Protein AF-A0A8W8N7Y6-F1 (afdb_monomer)

Solvent-accessible surface area (backbone atoms only — not comparable to full-atom values): 4989 Å² total; per-residue (Å²): 115,102,81,77,86,85,85,88,80,85,90,76,86,81,88,88,72,91,76,83,85,59,96,87,71,80,84,91,82,86,84,77,66,87,86,51,100,74,75,78,76,38,76,57,50,92,78,74,48,67,45,83,86,79,91,82,88,82,84,82,81,136

Organism: Magallana gigas (NCBI:txid29159)

Structure (mmCIF, N/CA/C/O backbone):
data_AF-A0A8W8N7Y6-F1
#
_entry.id   AF-A0A8W8N7Y6-F1
#
loop_
_atom_site.group_PDB
_atom_site.id
_atom_site.type_symbol
_atom_site.label_atom_id
_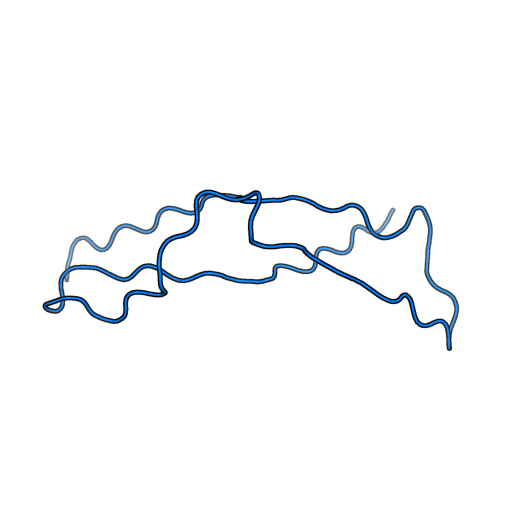atom_site.label_alt_id
_atom_site.label_comp_id
_atom_site.label_asym_id
_atom_site.label_entity_id
_atom_site.l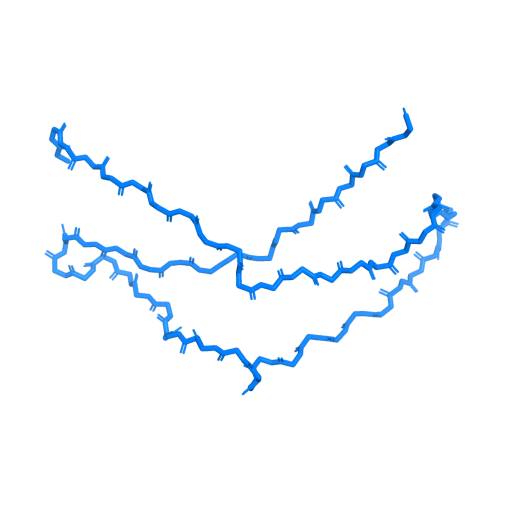abel_seq_id
_atom_site.pdbx_PDB_ins_code
_atom_site.Cartn_x
_atom_site.Cartn_y
_atom_site.Cartn_z
_atom_site.occupancy
_atom_site.B_iso_or_equiv
_atom_site.auth_seq_id
_atom_site.auth_comp_id
_atom_site.auth_asym_id
_atom_site.auth_atom_id
_atom_site.pdbx_PDB_model_num
ATOM 1 N N . GLY A 1 1 ? -12.896 16.723 17.051 1.00 53.97 1 GLY A N 1
ATOM 2 C CA . GLY A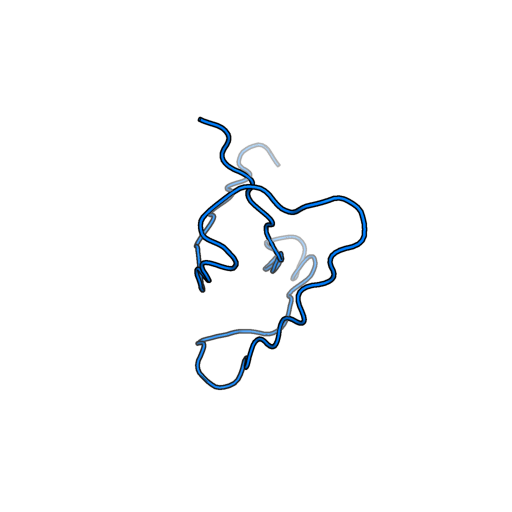 1 1 ? -12.929 17.455 18.339 1.00 53.97 1 GLY A CA 1
ATOM 3 C C . GLY A 1 1 ? -11.599 18.160 18.542 1.00 53.97 1 GLY A C 1
ATOM 4 O O . GLY A 1 1 ? -10.703 17.876 17.755 1.00 53.97 1 GLY A O 1
ATOM 5 N N . PRO A 1 2 ? -11.449 19.044 19.542 1.00 61.22 2 PRO A N 1
ATOM 6 C CA . PRO A 1 2 ? -10.286 19.932 19.677 1.00 61.22 2 PRO A CA 1
ATOM 7 C C . PRO A 1 2 ? -8.901 19.261 19.697 1.00 61.2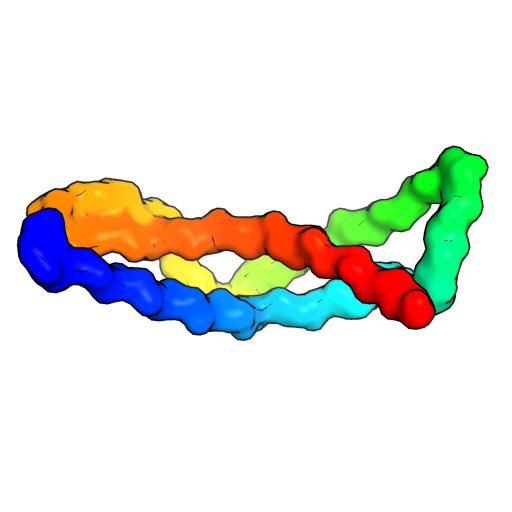2 2 PRO A C 1
ATOM 9 O O . PRO A 1 2 ? -7.925 19.957 19.483 1.00 61.22 2 PRO A O 1
ATOM 12 N N . ASN A 1 3 ? -8.804 17.935 19.861 1.00 80.81 3 ASN A N 1
ATOM 13 C CA . ASN A 1 3 ? -7.556 17.179 19.746 1.00 80.81 3 ASN A CA 1
ATOM 14 C C . ASN A 1 3 ? -7.764 15.941 18.854 1.00 80.81 3 ASN A C 1
ATOM 16 O O . ASN A 1 3 ? -8.190 14.892 19.333 1.00 80.81 3 ASN A O 1
AT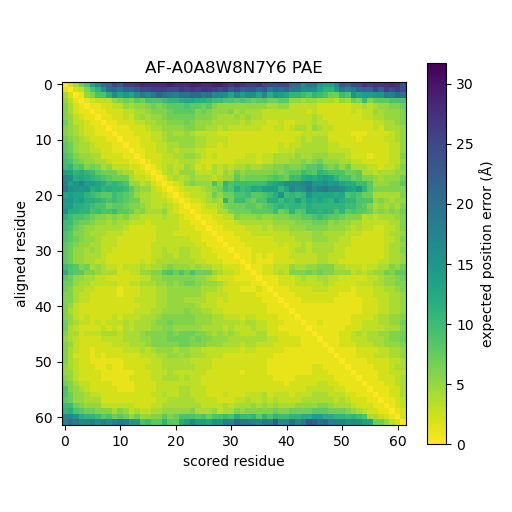OM 20 N N . THR A 1 4 ? -7.533 16.072 17.545 1.00 86.31 4 THR A N 1
ATOM 21 C CA . THR A 1 4 ? -7.468 14.923 16.621 1.00 86.31 4 THR A CA 1
ATOM 22 C C . THR A 1 4 ? -5.997 14.623 16.367 1.00 86.31 4 THR A C 1
ATOM 24 O O . THR A 1 4 ? -5.275 15.512 15.926 1.00 86.31 4 THR A O 1
ATOM 27 N N . TYR A 1 5 ? -5.559 13.400 16.655 1.00 92.94 5 TYR A N 1
ATOM 28 C CA . TYR A 1 5 ? -4.181 12.957 16.443 1.00 92.94 5 TYR A CA 1
ATOM 29 C C . TYR A 1 5 ? -4.129 12.049 15.217 1.00 92.94 5 TYR A C 1
ATOM 31 O O . TYR A 1 5 ? -5.004 11.202 15.045 1.00 92.94 5 TYR A O 1
ATOM 39 N N . ASN A 1 6 ? -3.119 12.243 14.370 1.00 94.31 6 ASN A N 1
ATOM 40 C CA . ASN A 1 6 ? -2.847 11.378 13.229 1.00 94.31 6 ASN A CA 1
ATOM 41 C C . ASN A 1 6 ? -1.444 10.801 13.396 1.00 94.31 6 ASN A C 1
ATOM 43 O O . ASN A 1 6 ? -0.497 11.556 13.613 1.00 94.31 6 ASN A O 1
ATOM 47 N N . GLU A 1 7 ? -1.329 9.486 13.273 1.00 95.62 7 GLU A N 1
ATOM 48 C CA . GLU A 1 7 ? -0.065 8.761 13.284 1.00 95.62 7 GLU A CA 1
ATOM 49 C C . GLU A 1 7 ? 0.043 7.983 11.974 1.00 95.62 7 GLU A C 1
ATOM 51 O O . GLU A 1 7 ? -0.926 7.360 11.537 1.00 95.62 7 GLU A O 1
ATOM 56 N N . ASN A 1 8 ? 1.202 8.078 11.326 1.00 95.88 8 ASN A N 1
ATOM 57 C CA . ASN A 1 8 ? 1.472 7.416 10.058 1.00 95.88 8 ASN A CA 1
ATOM 58 C C . ASN A 1 8 ? 2.641 6.455 10.247 1.00 95.88 8 ASN A C 1
ATOM 60 O O . ASN A 1 8 ? 3.712 6.864 10.694 1.00 95.88 8 ASN A O 1
ATOM 64 N N . GLU A 1 9 ? 2.449 5.211 9.830 1.00 96.31 9 GLU A N 1
ATOM 65 C CA . GLU A 1 9 ? 3.470 4.170 9.847 1.00 96.31 9 GLU A CA 1
ATOM 66 C C . GLU A 1 9 ? 3.650 3.604 8.435 1.00 96.31 9 GLU A C 1
ATOM 68 O O . GLU A 1 9 ? 2.679 3.358 7.714 1.00 96.31 9 GLU A O 1
ATOM 73 N N . THR A 1 10 ? 4.903 3.403 8.021 1.00 96.50 10 THR A N 1
ATOM 74 C CA . THR A 1 10 ? 5.211 2.746 6.745 1.00 96.50 10 THR A CA 1
ATOM 75 C C . THR A 1 10 ? 5.335 1.245 6.971 1.00 96.50 10 THR A C 1
ATOM 77 O O . THR A 1 10 ? 6.369 0.777 7.431 1.00 96.50 10 THR A O 1
ATOM 80 N N . ILE A 1 11 ? 4.293 0.493 6.608 1.00 95.69 11 ILE A N 1
ATOM 81 C CA . ILE A 1 11 ? 4.257 -0.972 6.772 1.00 95.69 11 ILE A CA 1
ATOM 82 C C . ILE A 1 11 ? 5.245 -1.682 5.836 1.00 95.69 11 ILE A C 1
ATOM 84 O O . ILE A 1 11 ? 5.850 -2.689 6.191 1.00 95.69 11 ILE A O 1
ATOM 88 N N . ALA A 1 12 ? 5.396 -1.170 4.614 1.00 94.81 12 ALA A N 1
ATOM 89 C CA . ALA A 1 12 ? 6.269 -1.747 3.605 1.00 94.81 12 ALA A CA 1
ATOM 90 C C . ALA A 1 12 ? 6.750 -0.682 2.621 1.00 94.81 12 ALA A C 1
ATOM 92 O O . ALA A 1 12 ? 5.996 0.225 2.261 1.00 94.81 12 ALA A O 1
ATOM 93 N N . LYS A 1 13 ? 7.982 -0.843 2.134 1.00 94.69 13 LYS A N 1
ATOM 94 C CA . LYS A 1 13 ? 8.537 -0.076 1.017 1.00 94.69 13 LYS A CA 1
ATOM 95 C C . LYS A 1 13 ? 9.020 -1.052 -0.050 1.00 94.69 13 LYS A C 1
ATOM 97 O O . LYS A 1 13 ? 9.769 -1.975 0.255 1.00 94.69 13 LYS A O 1
ATOM 102 N N . TYR A 1 14 ? 8.599 -0.821 -1.287 1.00 92.56 14 TYR A N 1
ATOM 103 C CA . TYR A 1 14 ? 9.038 -1.580 -2.450 1.00 92.56 14 TYR A CA 1
ATOM 104 C C . TYR A 1 14 ? 9.633 -0.621 -3.470 1.00 92.56 14 TYR A C 1
ATOM 106 O O . TYR A 1 14 ? 8.978 0.339 -3.875 1.00 92.56 14 TYR A O 1
ATOM 114 N N . GLU A 1 15 ? 10.871 -0.880 -3.868 1.00 91.75 15 GLU A N 1
ATOM 115 C CA . GLU A 1 15 ? 11.542 -0.133 -4.928 1.00 91.75 15 GLU A CA 1
ATOM 116 C C . GLU A 1 15 ? 11.197 -0.802 -6.257 1.00 91.75 15 GLU A C 1
ATOM 118 O O . GLU A 1 15 ? 11.442 -1.992 -6.449 1.00 91.75 15 GLU A O 1
ATOM 123 N N . ILE A 1 16 ? 10.504 -0.058 -7.121 1.00 88.50 16 ILE A N 1
ATOM 124 C CA . ILE A 1 16 ? 9.887 -0.607 -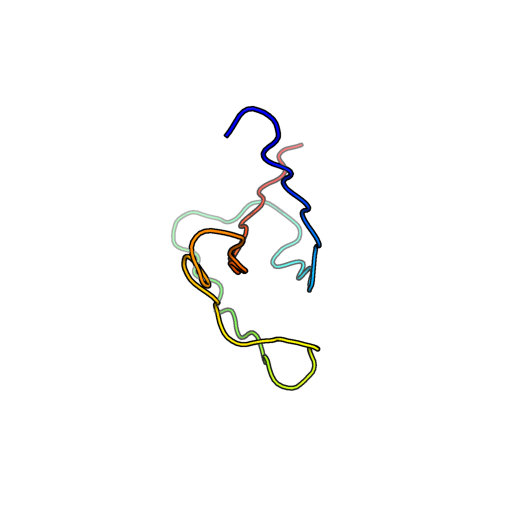8.336 1.00 88.50 16 ILE A CA 1
ATOM 125 C C . ILE A 1 16 ? 10.860 -0.558 -9.516 1.00 88.50 16 ILE A C 1
ATOM 127 O O . ILE A 1 16 ? 10.885 -1.484 -10.322 1.00 88.50 16 ILE A O 1
ATOM 131 N N . MET A 1 17 ? 11.637 0.518 -9.638 1.00 86.12 17 MET A N 1
ATOM 132 C CA . MET A 1 17 ? 12.500 0.771 -10.788 1.00 86.12 17 MET A CA 1
ATOM 133 C C . MET A 1 17 ? 13.644 1.708 -10.397 1.00 86.12 17 MET A C 1
ATOM 135 O O . MET A 1 17 ? 13.432 2.631 -9.611 1.00 86.12 17 MET A O 1
ATOM 139 N N . ASP A 1 18 ? 14.819 1.460 -10.973 1.00 82.62 18 ASP A N 1
ATOM 140 C CA . ASP A 1 18 ? 15.972 2.359 -10.957 1.00 82.62 18 ASP A CA 1
ATOM 141 C C . ASP A 1 18 ? 16.090 2.991 -12.356 1.00 82.62 18 ASP A C 1
ATOM 143 O O . ASP A 1 18 ? 16.341 2.284 -13.336 1.00 82.62 18 ASP A O 1
ATOM 147 N N . GLY A 1 19 ? 15.785 4.287 -12.470 1.00 82.69 19 GLY A N 1
ATOM 148 C CA . GLY A 1 19 ? 15.725 5.032 -13.736 1.00 82.69 19 GLY A CA 1
ATOM 149 C C . GLY A 1 19 ? 14.321 5.477 -14.172 1.00 82.69 19 GLY A C 1
ATOM 150 O O . GLY A 1 19 ? 13.309 5.127 -13.566 1.00 82.69 19 GLY A O 1
ATOM 151 N N . ALA A 1 20 ? 14.257 6.295 -15.228 1.00 83.31 20 ALA A N 1
ATOM 152 C CA . ALA A 1 20 ? 13.005 6.848 -15.743 1.00 83.31 20 ALA A CA 1
ATOM 153 C C . ALA A 1 20 ? 12.274 5.845 -16.661 1.00 83.31 20 ALA A C 1
ATOM 155 O O . ALA A 1 20 ? 12.903 5.286 -17.563 1.00 83.31 20 ALA A O 1
ATOM 156 N N . PRO A 1 21 ? 10.950 5.655 -16.501 1.00 85.75 21 PRO A N 1
ATOM 157 C CA . PRO A 1 21 ? 10.188 4.791 -17.397 1.00 85.75 21 PRO A CA 1
ATOM 158 C C . PRO A 1 21 ? 10.120 5.411 -18.792 1.00 85.75 21 PRO A C 1
ATOM 160 O O . PRO A 1 21 ? 9.912 6.626 -18.922 1.00 85.75 21 PRO A O 1
ATOM 163 N N . VAL A 1 22 ? 10.194 4.594 -19.845 1.00 89.25 22 VAL A N 1
ATOM 164 C CA . VAL A 1 22 ? 9.911 5.091 -21.199 1.00 89.25 22 VAL A CA 1
ATOM 165 C C . VAL A 1 22 ? 8.425 5.000 -21.529 1.00 89.25 22 VAL A C 1
ATOM 167 O O . VAL A 1 22 ? 7.655 4.199 -20.990 1.00 89.25 22 VAL A O 1
ATOM 170 N N . ARG A 1 23 ? 7.981 5.870 -22.440 1.00 90.25 23 ARG A N 1
ATOM 171 C CA . ARG A 1 23 ? 6.573 5.946 -22.831 1.00 90.25 23 ARG A CA 1
ATOM 172 C C . ARG A 1 23 ? 6.102 4.601 -23.386 1.00 90.25 23 ARG A C 1
ATOM 174 O O . ARG A 1 23 ? 6.582 4.153 -24.421 1.00 90.25 23 ARG A O 1
ATOM 181 N N . GLY A 1 24 ? 5.086 4.033 -22.745 1.00 92.50 24 GLY A N 1
ATOM 182 C CA . GLY A 1 24 ? 4.472 2.769 -23.154 1.00 92.50 24 GLY A CA 1
ATOM 183 C C . GLY A 1 24 ? 4.947 1.552 -22.362 1.00 92.50 24 GLY A C 1
ATOM 184 O O . GLY A 1 24 ? 4.398 0.472 -22.567 1.00 92.50 24 GLY A O 1
ATOM 185 N N . GLU A 1 25 ? 5.900 1.707 -21.441 1.00 91.31 25 GLU A N 1
ATOM 186 C CA . GLU A 1 25 ? 6.266 0.632 -20.519 1.00 91.31 25 GLU A CA 1
ATOM 187 C C . GLU A 1 25 ? 5.176 0.373 -19.475 1.00 91.31 25 GLU A C 1
ATOM 189 O O . GLU A 1 25 ? 4.482 1.279 -19.008 1.00 91.31 25 GLU A O 1
ATOM 194 N N . SER A 1 26 ? 5.032 -0.897 -19.099 1.00 91.25 26 SER A N 1
ATOM 195 C CA . SER A 1 26 ? 4.139 -1.345 -18.037 1.00 91.25 26 SER A CA 1
ATOM 196 C C . SER A 1 26 ? 4.892 -2.319 -17.143 1.00 91.25 26 SER A C 1
ATOM 198 O O . SER A 1 26 ? 5.350 -3.364 -17.603 1.00 91.25 26 SER A O 1
ATOM 200 N N . ILE A 1 27 ? 5.027 -1.965 -15.865 1.00 90.88 27 ILE A N 1
ATOM 201 C CA . ILE A 1 27 ? 5.732 -2.776 -14.873 1.00 90.88 27 ILE A CA 1
ATOM 202 C C . ILE A 1 27 ? 4.683 -3.494 -14.014 1.00 90.88 27 ILE A C 1
ATOM 204 O O . ILE A 1 27 ? 3.918 -2.831 -13.308 1.00 90.88 27 ILE A O 1
ATOM 208 N N . PRO A 1 28 ? 4.600 -4.836 -14.056 1.00 94.19 28 PRO A N 1
ATOM 209 C CA . PRO A 1 28 ? 3.679 -5.579 -13.208 1.00 94.19 28 PRO A CA 1
ATOM 210 C C . PRO A 1 28 ? 4.165 -5.585 -11.753 1.00 94.19 28 PRO A C 1
ATOM 212 O O . PRO A 1 28 ? 5.311 -5.925 -11.470 1.00 94.19 28 PRO A O 1
ATOM 215 N N . ILE A 1 29 ? 3.268 -5.271 -10.815 1.00 93.25 29 ILE A N 1
ATOM 216 C CA . ILE A 1 29 ? 3.562 -5.236 -9.375 1.00 93.25 29 ILE A CA 1
ATOM 217 C C . ILE A 1 29 ? 2.729 -6.302 -8.660 1.00 93.25 29 ILE A C 1
ATOM 219 O O . ILE A 1 29 ? 1.524 -6.427 -8.889 1.00 93.25 29 ILE A O 1
ATOM 223 N N . ARG A 1 30 ? 3.362 -7.058 -7.757 1.00 94.94 30 ARG A N 1
ATOM 224 C CA . ARG A 1 30 ? 2.689 -8.012 -6.867 1.00 94.94 30 ARG A CA 1
ATOM 225 C C . ARG A 1 30 ? 3.153 -7.798 -5.430 1.00 94.94 30 ARG A C 1
ATOM 227 O O . ARG A 1 30 ? 4.331 -7.959 -5.136 1.00 94.94 30 ARG A O 1
ATOM 234 N N . LEU A 1 31 ? 2.209 -7.489 -4.543 1.00 94.12 31 LEU A N 1
ATOM 235 C CA . LEU A 1 31 ? 2.446 -7.280 -3.114 1.00 94.12 31 LEU A CA 1
ATOM 236 C C . LEU A 1 31 ? 1.753 -8.399 -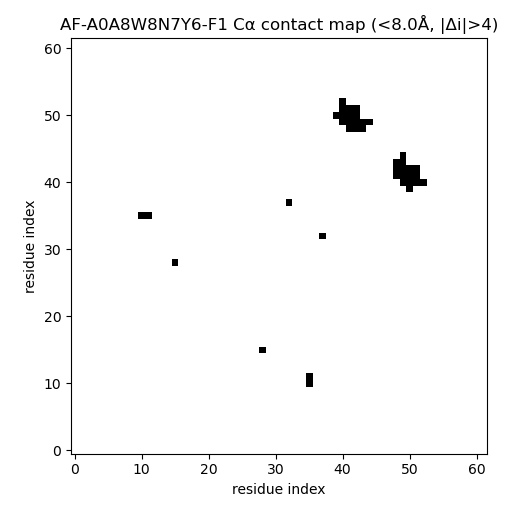2.332 1.00 94.12 31 LEU A C 1
ATOM 238 O O . LEU A 1 31 ? 0.538 -8.569 -2.438 1.00 94.12 31 LEU A O 1
ATOM 242 N N . PHE A 1 32 ? 2.512 -9.180 -1.568 1.00 95.31 32 PHE A N 1
ATOM 243 C CA . PHE A 1 32 ? 1.963 -10.256 -0.741 1.00 95.31 32 PHE A CA 1
ATOM 244 C C . PHE A 1 32 ? 1.705 -9.742 0.674 1.00 95.31 32 PHE A C 1
ATOM 246 O O . PHE A 1 32 ? 2.637 -9.389 1.386 1.00 95.31 32 PHE A O 1
ATOM 253 N N . LEU A 1 33 ? 0.438 -9.719 1.090 1.00 95.94 33 LEU A N 1
ATOM 254 C CA . LEU A 1 33 ? 0.041 -9.125 2.371 1.00 95.94 33 LEU A CA 1
ATOM 255 C C . LEU A 1 33 ? 0.277 -10.034 3.586 1.00 95.94 33 LEU A C 1
ATOM 257 O O . LEU A 1 33 ? 0.321 -9.551 4.709 1.00 95.94 33 LEU A O 1
ATOM 261 N N . SER A 1 34 ? 0.442 -11.341 3.374 1.00 95.06 34 SER A N 1
ATOM 262 C CA . SER A 1 34 ? 0.551 -12.336 4.450 1.00 95.06 34 SER A CA 1
ATOM 263 C C . SER A 1 34 ? 1.810 -12.207 5.309 1.00 95.06 34 SER A C 1
ATOM 265 O O . SER A 1 34 ? 1.860 -12.794 6.382 1.00 95.06 34 SER A O 1
ATOM 267 N N . GLY A 1 35 ? 2.834 -11.495 4.829 1.00 92.88 35 GLY A N 1
ATOM 268 C CA . GLY A 1 35 ? 4.071 -11.248 5.574 1.00 92.88 35 GLY A CA 1
ATOM 269 C C . GLY A 1 35 ? 4.037 -9.997 6.455 1.00 92.88 35 GLY A C 1
ATOM 270 O O . GLY A 1 35 ? 5.029 -9.720 7.119 1.00 92.88 35 GLY A O 1
ATOM 271 N N . TYR A 1 36 ? 2.937 -9.239 6.444 1.00 95.00 36 TYR A N 1
ATOM 272 C CA . TYR A 1 36 ? 2.804 -7.986 7.184 1.00 95.00 36 TYR A CA 1
ATOM 273 C C . TYR A 1 36 ? 1.841 -8.129 8.358 1.00 95.00 36 TYR A C 1
ATOM 275 O O . TYR A 1 36 ? 0.795 -8.772 8.245 1.00 95.00 36 TYR A O 1
ATOM 283 N N . GLU A 1 37 ? 2.162 -7.465 9.467 1.00 95.00 37 GLU A N 1
ATOM 284 C CA . GLU A 1 37 ? 1.278 -7.343 10.628 1.00 95.00 37 GLU A CA 1
ATOM 285 C C . GLU A 1 37 ? 0.160 -6.333 10.338 1.00 95.00 37 GLU A C 1
ATOM 287 O O . GLU A 1 37 ? 0.163 -5.185 10.777 1.00 95.00 37 GLU A O 1
ATOM 292 N N . LEU A 1 38 ? -0.801 -6.755 9.518 1.00 96.69 38 LEU A N 1
ATOM 293 C CA . LEU A 1 38 ? -1.948 -5.940 9.139 1.00 96.69 38 LEU A CA 1
ATOM 294 C C . LEU A 1 38 ? -3.146 -6.222 10.037 1.00 96.69 38 LEU A C 1
ATOM 296 O O . LEU A 1 38 ? -3.428 -7.356 10.425 1.00 96.69 38 LEU A O 1
ATOM 300 N N . THR A 1 39 ? -3.922 -5.174 10.273 1.00 97.12 39 THR A N 1
ATOM 301 C CA . THR A 1 39 ? -5.265 -5.272 10.837 1.00 97.12 39 THR A CA 1
ATOM 302 C C . THR A 1 39 ? -6.295 -4.958 9.750 1.00 97.12 39 THR A C 1
ATOM 304 O O . THR A 1 39 ? -5.952 -4.385 8.710 1.00 97.12 39 THR A O 1
ATOM 307 N N . PRO A 1 40 ? -7.575 -5.317 9.934 1.00 98.00 40 PRO A N 1
ATOM 308 C CA . PRO A 1 40 ? -8.623 -4.838 9.046 1.00 98.00 40 PRO A CA 1
ATOM 309 C C . PRO A 1 40 ? -8.692 -3.307 9.047 1.00 98.00 40 PRO A C 1
ATOM 311 O O . PRO A 1 40 ? -8.408 -2.657 10.050 1.00 98.00 40 PRO A O 1
ATOM 314 N N . THR A 1 41 ? -9.151 -2.717 7.944 1.00 98.25 41 THR A N 1
ATOM 315 C CA . THR A 1 41 ? -9.489 -1.287 7.941 1.00 98.25 41 THR A CA 1
ATOM 316 C C . THR A 1 41 ? -10.606 -1.033 8.951 1.00 98.25 41 THR A C 1
ATOM 318 O O . THR A 1 41 ? -11.667 -1.657 8.887 1.00 98.25 41 THR A O 1
ATOM 321 N N . MET A 1 42 ? -10.380 -0.099 9.870 1.00 98.38 42 MET A N 1
ATOM 322 C CA . MET A 1 42 ? -11.326 0.251 10.924 1.00 98.38 42 MET A CA 1
ATOM 323 C C . MET A 1 42 ? -11.873 1.644 10.649 1.00 98.38 42 MET A C 1
ATOM 325 O O . MET A 1 42 ? -11.123 2.618 10.650 1.00 98.38 42 MET A O 1
ATOM 329 N N . ARG A 1 43 ? -13.177 1.751 10.398 1.00 97.75 43 ARG A N 1
ATOM 330 C CA . ARG A 1 43 ? -13.820 3.025 10.067 1.00 97.75 43 ARG A CA 1
ATOM 331 C C . ARG A 1 43 ? -14.662 3.526 11.230 1.00 97.75 43 ARG A C 1
ATOM 333 O O . ARG A 1 43 ? -15.594 2.844 11.645 1.00 97.75 43 ARG A O 1
ATOM 340 N N . ASP A 1 44 ? -14.355 4.736 11.691 1.00 96.19 44 ASP A N 1
ATOM 341 C CA . ASP A 1 44 ? -15.149 5.507 12.653 1.00 96.19 44 ASP A CA 1
ATOM 342 C C . ASP A 1 44 ? -15.556 4.703 13.903 1.00 96.19 44 ASP A C 1
ATOM 344 O O . ASP A 1 44 ? -16.689 4.800 14.386 1.00 96.19 44 ASP A O 1
ATOM 348 N N . ILE A 1 45 ? -14.629 3.907 14.450 1.00 97.38 45 ILE A N 1
ATOM 349 C CA . ILE A 1 45 ? -14.900 2.994 15.565 1.00 97.38 45 ILE A CA 1
ATOM 350 C C . ILE A 1 45 ? -15.367 3.795 16.773 1.00 97.38 45 ILE A C 1
ATOM 352 O O . ILE A 1 45 ? -14.603 4.542 17.389 1.00 97.38 45 ILE A O 1
ATOM 356 N N . ASN A 1 46 ? -16.660 3.661 17.080 1.00 96.56 46 ASN A N 1
ATOM 357 C CA . ASN A 1 46 ? -17.352 4.418 18.120 1.00 96.56 46 ASN A CA 1
ATOM 358 C C . ASN A 1 46 ? -17.091 5.941 18.048 1.00 96.56 46 ASN A C 1
ATOM 360 O O . ASN A 1 46 ? -17.055 6.615 19.076 1.00 96.56 46 ASN A O 1
ATOM 364 N N . LYS A 1 47 ? -16.846 6.482 16.844 1.00 94.19 47 LYS A N 1
ATOM 365 C CA . LYS A 1 47 ? -16.447 7.886 16.613 1.00 94.19 47 LYS A CA 1
ATOM 366 C C . LYS A 1 47 ? -15.180 8.323 17.377 1.00 94.19 47 LYS A C 1
ATOM 368 O O . LYS A 1 47 ? -15.000 9.513 17.629 1.00 94.19 47 LYS A O 1
ATOM 373 N N . LYS A 1 48 ? -14.318 7.375 17.764 1.00 94.81 48 LYS A N 1
ATOM 374 C CA . LYS A 1 48 ? -13.082 7.631 18.522 1.00 94.81 48 LYS A CA 1
ATOM 375 C C . LYS A 1 48 ? -11.835 7.576 17.650 1.00 94.81 48 LYS A C 1
ATOM 377 O O . LYS A 1 48 ? -10.967 8.424 17.808 1.00 94.81 48 LYS A O 1
ATOM 382 N N . PHE A 1 49 ? -11.743 6.595 16.754 1.00 96.50 49 PHE A N 1
ATOM 383 C CA . PHE A 1 49 ? -10.569 6.417 15.899 1.00 96.50 49 PHE A CA 1
ATOM 384 C C . PHE A 1 49 ? -10.918 5.722 14.579 1.00 96.50 49 PHE A C 1
ATOM 386 O O . PHE A 1 49 ? -12.007 5.167 14.415 1.00 96.50 49 PHE A O 1
ATOM 393 N N . SER A 1 50 ? -9.971 5.756 13.644 1.00 97.44 50 SER A N 1
ATOM 394 C CA . SER A 1 50 ? -9.982 4.971 12.410 1.00 97.44 50 SER A CA 1
ATOM 395 C C . SER A 1 50 ? -8.579 4.433 12.131 1.00 97.44 50 SER A C 1
ATOM 397 O O . SER A 1 50 ? -7.602 5.104 12.447 1.00 97.44 50 SER A O 1
ATOM 399 N N . VAL A 1 51 ? -8.490 3.264 11.500 1.00 97.94 51 VAL A N 1
ATOM 400 C CA . VAL A 1 51 ? -7.250 2.682 10.964 1.00 97.94 51 VAL A CA 1
ATOM 401 C C . VAL A 1 51 ? -7.432 2.548 9.459 1.00 97.94 51 VAL A C 1
ATOM 403 O O . VAL A 1 51 ? -8.383 1.903 9.008 1.00 97.94 51 VAL A O 1
ATOM 406 N N . ARG A 1 52 ? -6.567 3.196 8.675 1.00 97.94 52 ARG A N 1
ATOM 407 C CA . ARG A 1 52 ? -6.660 3.255 7.209 1.00 97.94 52 ARG A CA 1
ATOM 408 C C . ARG A 1 52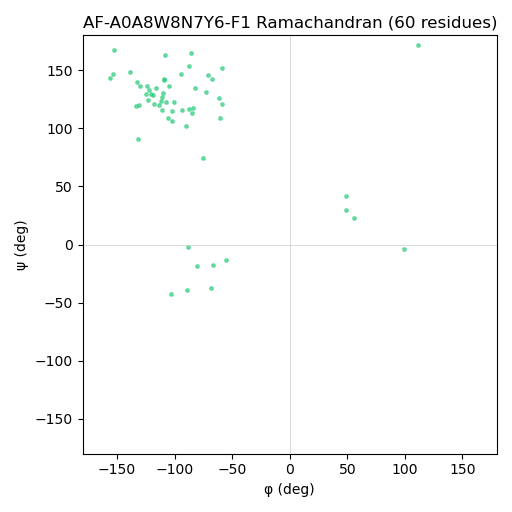 ? -5.312 2.888 6.605 1.00 97.94 52 ARG A C 1
ATOM 410 O O . ARG A 1 52 ? -4.289 3.382 7.058 1.00 97.94 52 ARG A O 1
ATOM 417 N N . TYR A 1 53 ? -5.344 2.069 5.562 1.00 97.88 53 TYR A N 1
ATOM 418 C CA . TYR A 1 53 ? -4.163 1.666 4.807 1.00 97.88 53 TYR A CA 1
ATOM 419 C C . TYR A 1 53 ? -4.185 2.326 3.430 1.00 97.88 53 TYR A C 1
ATOM 421 O O . TYR A 1 53 ? -5.246 2.447 2.813 1.00 97.88 53 TYR A O 1
ATOM 429 N N . TYR A 1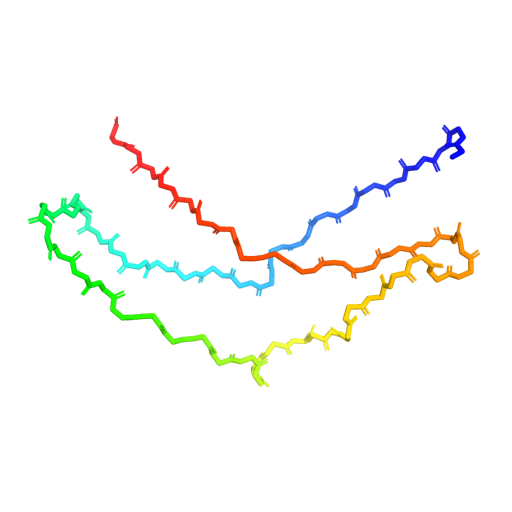 54 ? -3.016 2.744 2.951 1.00 97.12 54 TYR A N 1
ATOM 430 C CA . TYR A 1 54 ? -2.855 3.396 1.656 1.00 97.12 54 TYR A CA 1
ATOM 431 C C . TYR A 1 54 ? -1.695 2.760 0.898 1.00 97.12 54 TYR A C 1
ATOM 433 O O . TYR A 1 54 ? -0.650 2.474 1.478 1.00 97.12 54 TYR A O 1
ATOM 441 N N . LEU A 1 55 ? -1.871 2.582 -0.411 1.00 96.31 55 LEU A N 1
ATOM 442 C CA . LEU A 1 55 ? -0.750 2.383 -1.320 1.00 96.31 55 LEU A CA 1
ATOM 443 C C . LEU A 1 55 ? -0.230 3.767 -1.703 1.00 96.31 55 LEU A C 1
ATOM 445 O O . LEU A 1 55 ? -0.943 4.536 -2.346 1.00 96.31 55 LEU A O 1
ATOM 449 N N . ASN A 1 56 ? 0.985 4.088 -1.268 1.00 95.75 56 ASN A N 1
ATOM 450 C CA . ASN A 1 56 ? 1.617 5.370 -1.543 1.00 95.75 56 ASN A CA 1
ATOM 451 C C . ASN A 1 56 ? 2.649 5.207 -2.666 1.00 95.75 56 ASN A C 1
ATOM 453 O O . ASN A 1 56 ? 3.711 4.628 -2.443 1.00 95.75 56 ASN A O 1
ATOM 457 N N . LEU A 1 57 ? 2.327 5.691 -3.868 1.00 92.81 57 LEU A N 1
ATOM 458 C CA . LEU A 1 57 ? 3.271 5.724 -4.985 1.00 92.81 57 LEU A CA 1
ATOM 459 C C . LEU A 1 57 ? 4.129 6.983 -4.869 1.00 92.81 57 LEU A C 1
ATOM 461 O O . LEU A 1 57 ? 3.613 8.096 -4.944 1.00 92.81 57 LEU A O 1
ATOM 465 N N . VAL A 1 58 ? 5.434 6.795 -4.708 1.00 92.50 58 VAL A N 1
ATOM 466 C CA . VAL A 1 58 ? 6.406 7.885 -4.637 1.00 92.50 58 VAL A CA 1
ATOM 467 C C . VAL A 1 58 ? 7.261 7.847 -5.894 1.00 92.50 58 VAL A C 1
ATOM 469 O O . VAL A 1 58 ? 7.823 6.805 -6.223 1.00 92.50 58 VAL A O 1
ATOM 472 N N . LEU A 1 59 ? 7.343 8.985 -6.579 1.00 88.44 59 LEU A N 1
ATOM 473 C CA . LEU A 1 59 ? 8.271 9.217 -7.676 1.00 88.44 59 LEU A CA 1
ATOM 474 C C . LEU A 1 59 ? 9.304 10.227 -7.188 1.00 88.44 59 LEU A C 1
ATOM 476 O O . LEU A 1 59 ? 8.936 11.257 -6.620 1.00 88.44 59 LEU A O 1
ATOM 480 N N . VAL A 1 60 ? 10.574 9.904 -7.379 1.00 86.62 60 VAL A N 1
ATOM 481 C CA . VAL A 1 60 ? 11.695 10.795 -7.086 1.00 86.62 60 VAL A CA 1
ATOM 482 C C . VAL A 1 60 ? 12.306 11.153 -8.434 1.00 86.62 60 VAL A C 1
ATOM 484 O O . VAL A 1 60 ? 12.608 10.252 -9.212 1.00 86.62 60 VAL A O 1
ATOM 487 N N . ASP A 1 61 ? 12.381 12.448 -8.721 1.00 81.00 61 ASP A N 1
ATOM 488 C CA . ASP A 1 61 ? 13.150 12.982 -9.849 1.00 81.00 61 ASP A CA 1
ATOM 489 C C . ASP A 1 61 ? 14.612 13.179 -9.411 1.00 81.00 61 ASP A C 1
ATOM 491 O O . ASP A 1 61 ? 14.890 13.159 -8.205 1.00 81.00 61 ASP A O 1
ATOM 495 N N . GLU A 1 62 ? 15.528 13.360 -10.361 1.00 66.94 62 GLU A N 1
ATOM 496 C CA . GLU A 1 62 ? 16.903 13.801 -10.054 1.00 66.94 62 GLU A CA 1
ATOM 497 C C . GLU A 1 62 ? 16.969 15.274 -9.614 1.00 66.94 62 GLU A C 1
ATOM 499 O O . GLU A 1 62 ? 16.203 16.114 -10.144 1.00 66.94 62 GLU A O 1
#

Radius of gyration: 16.7 Å; Cα contacts (8 Å, |Δi|>4): 20; chains: 1; bounding box: 34×32×43 Å

pLDDT: mean 91.52, std 8.37, range [53.97, 98.38]

Mean predicted aligned error: 4.93 Å

Sequence (62 aa):
GPNTYNENETIAKYEIMDGAPVRGESIPIRLFLSGYELTPTMRDINKKFSVRYYLNLVLVDE

Foldseek 3Di:
DVDDDDDDDDQDDDDQDDDDDDPPDDGDDDDDPPVTPDDPFAPCVVVPDTDDDDDDDDDDDD

InterPro domains:
  IPR014752 Arrestin-like, C-terminal domain superfamily [G3DSA:2.60.40.640] (1-62)
  IPR028934 Vacuolar protein sorting protein 26 related [PF03643] (1-62)
  IPR028934 Vacuolar protein sorting protein 26 related [PTHR12233] (1-62)

Secondary structure (DSSP, 8-state):
-----------------SSPPPTT--------GGGS-----EEEETTTEEE-----------